Protein AF-A0A415G644-F1 (afdb_monomer)

Foldseek 3Di:
DPPDPDDPVVVVVVVVVVLVPDPDVVVNVVVVLLVVLLVLCPDPVSVVVDDPVSVVVNVVVVVLVPDDPVVVVVVVVVVCVVVVVVVVVVVVVPPPDDDD

Organism: NCBI:txid39488

Secondary structure (DSSP, 8-state):
-------HHHHHHHHHHHHHH---HHHHHHHHHHHHHHHHHTSTTGGGG--HHHHHHHHHHHHHHH--HHHHHHHHHHHHHHHHHHHHHHHHTTS-----

Radius of gyration: 19.4 Å; Cα contacts (8 Å, |Δi|>4): 21; chains: 1; bounding box: 65×29×33 Å

Sequence (100 aa):
MEECKLTKRPCRAAIKESVDKCKNPIILRKMYQIVELLRKMVDDVEYKELSEADYQRASTICDILRLEDNEVRGVKYWVSGCIIPRREQKGKKKRGRRVK

Structure (mmCIF, N/CA/C/O backbone):
data_AF-A0A415G644-F1
#
_entry.id   AF-A0A415G644-F1
#
loop_
_atom_site.group_PDB
_atom_site.id
_atom_site.type_symbol
_atom_site.label_atom_id
_atom_site.label_alt_id
_atom_site.label_comp_id
_atom_site.label_asym_id
_atom_site.label_entity_id
_atom_site.label_seq_id
_atom_site.pdbx_PDB_ins_code
_atom_site.Cartn_x
_atom_site.Cartn_y
_atom_site.Cartn_z
_atom_site.occupancy
_atom_site.B_iso_or_equiv
_atom_site.auth_seq_id
_atom_site.auth_comp_id
_atom_site.auth_asym_id
_atom_site.auth_atom_id
_atom_site.pdbx_PDB_model_num
ATOM 1 N N . MET A 1 1 ? -1.835 7.914 -15.272 1.00 45.22 1 MET A N 1
ATOM 2 C CA . MET A 1 1 ? -2.334 6.521 -15.181 1.00 45.22 1 MET A CA 1
ATOM 3 C C . MET A 1 1 ? -3.777 6.495 -15.656 1.00 45.22 1 MET A C 1
ATOM 5 O O . MET A 1 1 ? -4.515 7.392 -15.276 1.00 45.22 1 MET A O 1
ATOM 9 N N . GLU A 1 2 ? -4.181 5.528 -16.485 1.00 45.84 2 GLU A N 1
ATOM 10 C CA . GLU A 1 2 ? -5.610 5.340 -16.781 1.00 45.84 2 GLU A CA 1
ATOM 11 C C . GLU A 1 2 ? -6.356 4.964 -15.494 1.00 45.84 2 GLU A C 1
ATOM 13 O O . GLU A 1 2 ? -5.895 4.111 -14.731 1.00 45.84 2 GLU A O 1
ATOM 18 N N . GLU A 1 3 ? -7.496 5.605 -15.234 1.00 50.00 3 GLU A N 1
ATOM 19 C CA . GLU A 1 3 ? -8.333 5.264 -14.086 1.00 50.00 3 GLU A CA 1
ATOM 20 C C . GLU A 1 3 ? -8.825 3.820 -14.204 1.00 50.00 3 GLU A C 1
ATOM 22 O O . GLU A 1 3 ? -9.379 3.398 -15.222 1.00 50.00 3 GLU A O 1
ATOM 27 N N . CYS A 1 4 ? -8.633 3.048 -13.137 1.00 62.28 4 CYS A N 1
ATOM 28 C CA . CYS A 1 4 ? -9.123 1.682 -13.064 1.00 62.28 4 CYS A CA 1
ATOM 29 C C . CYS A 1 4 ? -10.660 1.685 -13.089 1.00 62.28 4 CYS A C 1
ATOM 31 O O . CYS A 1 4 ? -11.309 1.987 -12.091 1.00 62.28 4 CYS A O 1
ATOM 33 N N . LYS A 1 5 ? -11.249 1.311 -14.230 1.00 66.19 5 LYS A N 1
ATOM 34 C CA . LYS A 1 5 ? -12.711 1.243 -14.436 1.00 66.19 5 LYS A CA 1
ATOM 35 C C . LYS A 1 5 ? -13.367 -0.000 -13.819 1.00 66.19 5 LYS A C 1
ATOM 37 O O . LYS A 1 5 ? -14.552 -0.254 -14.028 1.00 66.19 5 LYS A O 1
ATOM 42 N N . LEU A 1 6 ? -12.601 -0.829 -13.111 1.00 69.38 6 LEU A N 1
ATOM 43 C CA . LEU A 1 6 ? -13.088 -2.083 -12.551 1.00 69.38 6 LEU A CA 1
ATOM 44 C C . LEU A 1 6 ? -13.941 -1.821 -11.301 1.00 69.38 6 LEU A C 1
ATOM 46 O O . LEU A 1 6 ? -13.550 -1.106 -10.381 1.00 69.38 6 LEU A O 1
ATOM 50 N N . THR A 1 7 ? -15.113 -2.455 -11.237 1.00 74.44 7 THR A N 1
ATOM 51 C CA . THR A 1 7 ? -15.931 -2.468 -10.016 1.00 74.44 7 THR A CA 1
ATOM 52 C C . THR A 1 7 ? -15.304 -3.388 -8.953 1.00 74.44 7 THR A C 1
ATOM 54 O O . THR A 1 7 ? -14.367 -4.145 -9.223 1.00 74.44 7 THR A O 1
ATOM 57 N N . LYS A 1 8 ? -15.825 -3.368 -7.715 1.00 72.94 8 LYS A N 1
ATOM 58 C CA . LYS A 1 8 ? -15.237 -4.103 -6.570 1.00 72.94 8 LYS A CA 1
ATOM 59 C C . LYS A 1 8 ? -14.950 -5.591 -6.854 1.00 72.94 8 LYS A C 1
ATOM 61 O O . LYS A 1 8 ? -13.937 -6.107 -6.388 1.00 72.94 8 LYS A O 1
ATOM 66 N N . ARG A 1 9 ? -15.828 -6.297 -7.582 1.00 73.19 9 ARG A N 1
ATOM 67 C CA . ARG A 1 9 ? -15.681 -7.741 -7.877 1.00 73.19 9 ARG A CA 1
ATOM 68 C C . ARG A 1 9 ? -14.588 -8.029 -8.928 1.00 73.19 9 ARG A C 1
ATOM 70 O O . ARG A 1 9 ? -13.688 -8.801 -8.604 1.00 73.19 9 ARG A O 1
ATOM 77 N N . PRO A 1 10 ? -14.599 -7.404 -10.120 1.00 79.12 10 PRO A N 1
ATOM 78 C CA . PRO A 1 10 ? -13.511 -7.512 -11.092 1.00 79.12 10 PRO A CA 1
ATOM 79 C C . PRO A 1 10 ? -12.134 -7.119 -10.538 1.00 79.12 10 PRO A C 1
ATOM 81 O O . PRO A 1 10 ? -11.160 -7.816 -10.807 1.00 79.12 10 PRO A O 1
ATOM 84 N N . CYS A 1 11 ? -12.051 -6.086 -9.687 1.00 82.44 11 CYS A N 1
ATOM 85 C CA . CYS A 1 11 ? -10.798 -5.727 -9.009 1.00 82.44 11 CYS A CA 1
ATOM 86 C C . CYS A 1 11 ? -10.228 -6.886 -8.185 1.00 82.44 11 CYS A C 1
ATOM 88 O O . CYS A 1 11 ? -9.044 -7.192 -8.281 1.00 82.44 11 CYS A O 1
ATOM 90 N N . ARG A 1 12 ? -11.065 -7.563 -7.386 1.00 82.12 12 ARG A N 1
ATOM 91 C CA . ARG A 1 12 ? -10.621 -8.698 -6.558 1.00 82.12 12 ARG A CA 1
ATOM 92 C C . ARG A 1 12 ? -10.095 -9.855 -7.406 1.00 82.12 12 ARG A C 1
ATOM 94 O O . ARG A 1 12 ? -9.104 -10.470 -7.024 1.00 82.12 12 ARG A O 1
ATOM 101 N N . ALA A 1 13 ? -10.737 -10.135 -8.541 1.00 86.06 13 ALA A N 1
ATOM 102 C CA . ALA A 1 13 ? -10.296 -11.181 -9.460 1.00 86.06 13 ALA A CA 1
ATOM 103 C C . ALA A 1 13 ? -8.935 -10.846 -10.093 1.00 86.06 13 ALA A C 1
ATOM 105 O O . ALA A 1 13 ? -8.026 -11.669 -10.034 1.00 86.06 13 ALA A O 1
ATOM 106 N N . ALA A 1 14 ? -8.771 -9.620 -10.602 1.00 86.56 14 ALA A N 1
ATOM 107 C CA . ALA A 1 14 ? -7.512 -9.163 -11.192 1.00 86.56 14 ALA A CA 1
ATOM 108 C C . ALA A 1 14 ? -6.358 -9.167 -10.173 1.00 86.56 14 ALA A C 1
ATOM 110 O O . ALA A 1 14 ? -5.267 -9.648 -10.471 1.00 86.56 14 ALA A O 1
ATOM 111 N N . ILE A 1 15 ? -6.611 -8.708 -8.941 1.00 86.38 15 ILE A N 1
ATOM 112 C CA . ILE A 1 15 ? -5.620 -8.749 -7.855 1.00 86.38 15 ILE A CA 1
ATOM 113 C C . ILE A 1 15 ? -5.202 -10.192 -7.566 1.00 86.38 15 ILE A C 1
ATOM 115 O O . ILE A 1 15 ? -4.007 -10.467 -7.475 1.00 86.38 15 ILE A O 1
ATOM 119 N N . LYS A 1 16 ? -6.166 -11.116 -7.443 1.00 87.81 16 LYS A N 1
ATOM 120 C CA . LYS A 1 16 ? -5.873 -12.531 -7.186 1.00 87.81 16 LYS A CA 1
ATOM 121 C C . LYS A 1 16 ? -4.983 -13.116 -8.281 1.00 87.81 16 LYS A C 1
ATOM 123 O O . LYS A 1 16 ? -3.961 -13.715 -7.973 1.00 87.81 16 LYS A O 1
ATOM 128 N N . GLU A 1 17 ? -5.320 -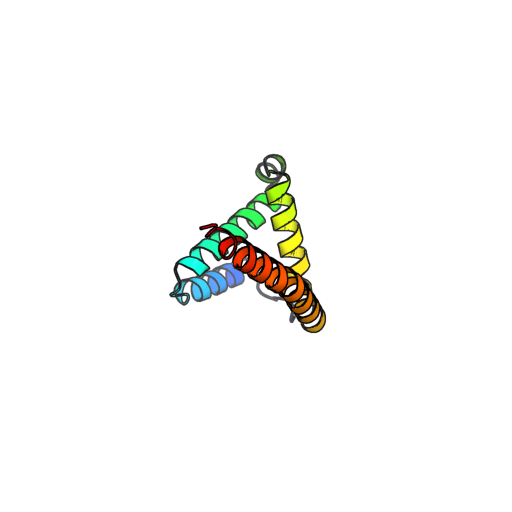12.870 -9.543 1.00 90.31 17 GLU A N 1
ATOM 129 C CA . GLU A 1 17 ? -4.527 -13.338 -10.679 1.00 90.31 17 GLU A CA 1
ATOM 130 C C . GLU A 1 17 ? -3.092 -12.782 -10.663 1.00 90.31 17 GLU A C 1
ATOM 132 O O . GLU A 1 17 ? -2.131 -13.523 -10.881 1.00 90.31 17 GLU A O 1
ATOM 137 N N . SER A 1 18 ? -2.916 -11.486 -10.381 1.00 87.12 18 SER A N 1
ATOM 138 C CA . SER A 1 18 ? -1.584 -10.876 -10.268 1.00 87.12 18 SER A CA 1
ATOM 139 C C . SER A 1 18 ? -0.765 -11.458 -9.113 1.00 87.12 18 SER A C 1
ATOM 141 O O . SER A 1 18 ? 0.440 -11.671 -9.264 1.00 87.12 18 SER A O 1
ATOM 143 N N . VAL A 1 19 ? -1.406 -11.726 -7.973 1.00 86.69 19 VAL A N 1
ATOM 144 C CA . VAL A 1 19 ? -0.767 -12.328 -6.795 1.00 86.69 19 VAL A CA 1
ATOM 145 C C . VAL A 1 19 ? -0.345 -13.767 -7.083 1.00 86.69 19 VAL A C 1
ATOM 147 O O . VAL A 1 19 ? 0.811 -14.103 -6.836 1.00 86.69 19 VAL A O 1
ATOM 150 N N . ASP A 1 20 ? -1.219 -14.580 -7.681 1.00 88.50 20 ASP A N 1
ATOM 151 C CA . ASP A 1 20 ? -0.933 -15.980 -8.027 1.00 88.50 20 ASP A CA 1
ATOM 152 C C . ASP A 1 20 ? 0.244 -16.098 -9.018 1.00 88.50 20 ASP A C 1
ATOM 154 O O . ASP A 1 20 ? 1.025 -17.051 -8.976 1.00 88.50 20 ASP A O 1
ATOM 158 N N . LYS A 1 21 ? 0.429 -15.097 -9.889 1.00 91.06 21 LYS A N 1
ATOM 159 C CA . LYS A 1 21 ? 1.565 -15.015 -10.824 1.00 91.06 21 LYS A CA 1
ATOM 160 C C . LYS A 1 21 ? 2.871 -14.536 -10.172 1.00 91.06 21 LYS A C 1
ATOM 162 O O . LYS A 1 21 ? 3.946 -14.723 -10.752 1.00 91.06 21 LYS A O 1
ATOM 167 N N . CYS A 1 22 ? 2.827 -13.914 -8.993 1.00 88.19 22 CYS A N 1
ATOM 168 C CA . CYS A 1 22 ? 4.012 -13.374 -8.333 1.00 88.19 22 CYS A CA 1
ATOM 169 C C . CYS A 1 22 ? 4.800 -14.481 -7.615 1.00 88.19 22 CYS A C 1
ATOM 171 O O . CYS A 1 22 ? 4.435 -14.940 -6.541 1.00 88.19 22 CYS A O 1
ATOM 173 N N . LYS A 1 23 ? 5.947 -14.881 -8.175 1.00 91.00 23 LYS A N 1
ATOM 174 C CA . LYS A 1 23 ? 6.793 -15.946 -7.595 1.00 91.00 23 LYS A CA 1
ATOM 175 C C . LYS A 1 23 ? 7.754 -15.472 -6.499 1.00 91.00 23 LYS A C 1
ATOM 177 O O . LYS A 1 23 ? 8.482 -16.284 -5.937 1.00 91.00 23 LYS A O 1
ATOM 182 N N . ASN A 1 24 ? 7.819 -14.168 -6.217 1.00 93.25 24 ASN A N 1
ATOM 183 C CA . ASN A 1 24 ? 8.782 -13.617 -5.265 1.00 93.25 24 ASN A CA 1
ATOM 184 C C . ASN A 1 24 ? 8.147 -13.459 -3.868 1.00 93.25 24 ASN A C 1
ATOM 186 O O . ASN A 1 24 ? 7.361 -12.529 -3.662 1.00 93.25 24 ASN A O 1
ATOM 190 N N . PRO A 1 25 ? 8.523 -14.292 -2.878 1.00 89.19 25 PRO A N 1
ATOM 191 C CA . PRO A 1 25 ? 7.891 -14.282 -1.558 1.00 89.19 25 PRO A CA 1
ATOM 192 C C . PRO A 1 25 ? 8.151 -12.989 -0.770 1.00 89.19 25 PRO A C 1
ATOM 194 O O . PRO A 1 25 ? 7.320 -12.572 0.036 1.00 89.19 25 PRO A O 1
ATOM 197 N N . ILE A 1 26 ? 9.283 -12.316 -1.009 1.00 92.12 26 ILE A N 1
ATOM 198 C CA . ILE A 1 26 ? 9.606 -11.043 -0.349 1.00 92.12 26 ILE A CA 1
ATOM 199 C C . ILE A 1 26 ? 8.658 -9.951 -0.845 1.00 92.12 26 ILE A C 1
ATOM 201 O O . ILE A 1 26 ? 8.124 -9.184 -0.041 1.00 92.12 26 ILE A O 1
ATOM 205 N N . ILE A 1 27 ? 8.433 -9.899 -2.160 1.00 89.00 27 ILE A N 1
ATOM 206 C CA . ILE A 1 27 ? 7.516 -8.936 -2.777 1.00 89.00 27 ILE A CA 1
ATOM 207 C C . ILE A 1 27 ? 6.086 -9.210 -2.312 1.00 89.00 27 ILE A C 1
ATOM 209 O O . ILE A 1 27 ? 5.422 -8.279 -1.865 1.00 89.00 27 ILE A O 1
ATOM 213 N N . LEU A 1 28 ? 5.648 -10.472 -2.308 1.00 89.50 28 LEU A N 1
ATOM 214 C CA . LEU A 1 28 ? 4.325 -10.862 -1.810 1.00 89.50 28 LEU A CA 1
ATOM 215 C C . LEU A 1 28 ? 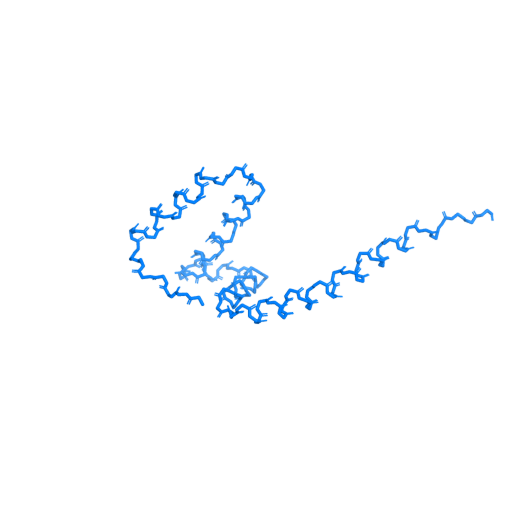4.084 -10.407 -0.368 1.00 89.50 28 LEU A C 1
ATOM 217 O O . LEU A 1 28 ? 3.060 -9.796 -0.069 1.00 89.50 28 LEU A O 1
ATOM 221 N N . ARG A 1 29 ? 5.054 -10.629 0.527 1.00 91.94 29 ARG A N 1
ATOM 222 C CA . ARG A 1 29 ? 4.949 -10.177 1.919 1.00 91.94 29 ARG A CA 1
ATOM 223 C C . ARG A 1 29 ? 4.824 -8.657 2.015 1.00 91.94 29 ARG A C 1
ATOM 225 O O . ARG A 1 29 ? 4.061 -8.160 2.837 1.00 91.94 29 ARG A O 1
ATOM 232 N N . LYS A 1 30 ? 5.565 -7.913 1.191 1.00 90.88 30 LYS A N 1
ATOM 233 C CA . LYS A 1 30 ? 5.486 -6.446 1.156 1.00 90.88 30 LYS A CA 1
ATOM 234 C C . LYS A 1 30 ? 4.148 -5.957 0.614 1.00 90.88 30 LYS A C 1
ATOM 236 O O . LYS A 1 30 ? 3.574 -5.048 1.202 1.00 90.88 30 LYS A O 1
ATOM 241 N N . MET A 1 31 ? 3.635 -6.586 -0.440 1.00 89.50 31 MET A N 1
ATOM 242 C CA . MET A 1 31 ? 2.303 -6.303 -0.972 1.00 89.50 31 MET A CA 1
ATOM 243 C C . MET A 1 31 ? 1.230 -6.536 0.092 1.00 89.50 31 MET A C 1
ATOM 245 O O . MET A 1 31 ? 0.411 -5.653 0.317 1.00 89.50 31 MET A O 1
ATOM 249 N N . TYR A 1 32 ? 1.285 -7.665 0.805 1.00 90.62 32 TYR A N 1
ATOM 250 C CA . TYR A 1 32 ? 0.354 -7.954 1.896 1.00 90.62 32 TYR A CA 1
ATOM 251 C C . TYR A 1 32 ? 0.398 -6.877 2.990 1.00 90.62 32 TYR A C 1
ATOM 253 O O . TYR A 1 32 ? -0.645 -6.352 3.363 1.00 90.62 32 TYR A O 1
ATOM 261 N N . GLN A 1 33 ? 1.596 -6.481 3.439 1.00 91.44 33 GLN A N 1
ATOM 262 C CA . GLN A 1 33 ? 1.761 -5.415 4.437 1.00 91.44 33 GLN A CA 1
ATOM 263 C C . GLN A 1 33 ? 1.137 -4.086 3.987 1.00 91.44 33 GLN A C 1
ATOM 265 O O . GLN A 1 33 ? 0.484 -3.417 4.781 1.00 91.44 33 GLN A O 1
ATOM 270 N N . ILE A 1 34 ? 1.331 -3.708 2.720 1.00 91.38 34 ILE A N 1
ATOM 271 C CA . ILE A 1 34 ? 0.759 -2.479 2.156 1.00 91.38 34 ILE A CA 1
ATOM 272 C C . ILE A 1 34 ? -0.768 -2.578 2.102 1.00 91.38 34 ILE A C 1
ATOM 274 O O . ILE A 1 34 ? -1.453 -1.662 2.544 1.00 91.38 34 ILE A O 1
ATOM 278 N N . VAL A 1 35 ? -1.308 -3.689 1.596 1.00 90.31 35 VAL A N 1
ATOM 279 C CA . VAL A 1 35 ? -2.759 -3.890 1.479 1.00 90.31 35 VAL A CA 1
ATOM 280 C C . VAL A 1 35 ? -3.430 -3.901 2.850 1.00 90.31 35 VAL A C 1
ATOM 282 O O . VAL A 1 35 ? -4.470 -3.272 3.018 1.00 90.31 35 VAL A O 1
ATOM 285 N N . GLU A 1 36 ? -2.841 -4.575 3.838 1.00 92.81 36 GLU A N 1
ATOM 286 C CA . GLU A 1 36 ? -3.373 -4.605 5.201 1.00 92.81 36 GLU A CA 1
ATOM 287 C C . GLU A 1 36 ? -3.400 -3.202 5.817 1.00 92.81 36 GLU A C 1
ATOM 289 O O . GLU A 1 36 ? -4.397 -2.813 6.424 1.00 92.81 36 GLU A O 1
ATOM 294 N N . LEU A 1 37 ? -2.336 -2.426 5.610 1.00 93.62 37 LEU A N 1
ATOM 295 C CA . LEU A 1 37 ? -2.239 -1.057 6.096 1.00 93.62 37 LEU A CA 1
ATOM 296 C C . LEU A 1 37 ? -3.295 -0.141 5.454 1.00 93.62 37 LEU A C 1
ATOM 298 O O . LEU A 1 37 ? -3.984 0.595 6.156 1.00 93.62 37 LEU A O 1
ATOM 302 N N . LEU A 1 38 ? -3.467 -0.220 4.131 1.00 90.88 38 LEU A N 1
ATOM 303 C CA . LEU A 1 38 ? -4.486 0.554 3.416 1.00 90.88 38 LEU A CA 1
ATOM 304 C C . LEU A 1 38 ? -5.911 0.132 3.798 1.00 90.88 38 LEU A C 1
ATOM 306 O O . LEU A 1 38 ? -6.792 0.982 3.877 1.00 90.88 38 LEU A O 1
ATOM 310 N N . ARG A 1 39 ? -6.144 -1.160 4.075 1.00 92.38 39 ARG A N 1
ATOM 311 C CA . ARG A 1 39 ? -7.434 -1.664 4.574 1.00 92.38 39 ARG A CA 1
ATOM 312 C C . ARG A 1 39 ? -7.773 -1.056 5.935 1.00 92.38 39 ARG A C 1
ATOM 314 O O . ARG A 1 39 ? -8.894 -0.599 6.109 1.00 92.38 39 ARG A O 1
ATOM 321 N N . LYS A 1 40 ? -6.812 -1.024 6.865 1.00 92.25 40 LYS A N 1
ATOM 322 C CA . LYS A 1 40 ? -7.000 -0.415 8.193 1.00 92.25 40 LYS A CA 1
ATOM 323 C C . LYS A 1 40 ? -7.303 1.079 8.105 1.00 92.25 40 LYS A C 1
ATOM 325 O O . LYS A 1 40 ? -8.066 1.581 8.913 1.00 92.25 40 LYS A O 1
ATOM 330 N N . MET A 1 41 ? -6.761 1.785 7.107 1.00 87.44 41 MET A N 1
ATOM 331 C CA . MET A 1 41 ? -7.065 3.209 6.918 1.00 87.44 41 MET A CA 1
ATOM 332 C C . MET A 1 41 ? -8.514 3.509 6.527 1.00 87.44 41 MET A C 1
ATOM 334 O O . MET A 1 41 ? -8.969 4.629 6.730 1.00 87.44 41 MET A O 1
ATOM 338 N N . VAL A 1 42 ? -9.214 2.550 5.921 1.00 86.19 42 VAL A N 1
ATOM 339 C CA . VAL A 1 42 ? -10.605 2.722 5.469 1.00 86.19 42 VAL A CA 1
ATOM 340 C C . VAL A 1 42 ? -11.610 2.028 6.389 1.00 86.19 42 VAL A C 1
ATOM 342 O O . VAL A 1 42 ? -12.788 1.945 6.049 1.00 86.19 42 VAL A O 1
ATOM 345 N N . ASP A 1 43 ? -11.142 1.504 7.521 1.00 92.00 43 ASP A N 1
ATOM 346 C CA . ASP A 1 43 ? -11.960 0.919 8.576 1.00 92.00 43 ASP A CA 1
ATOM 347 C C . ASP A 1 43 ? -12.044 1.904 9.749 1.00 92.00 43 ASP A C 1
ATOM 349 O O . ASP A 1 43 ? -11.026 2.279 10.325 1.00 92.00 43 ASP A O 1
ATOM 353 N N . ASP A 1 44 ? -13.253 2.339 10.107 1.00 86.81 44 ASP A N 1
ATOM 354 C CA . ASP A 1 44 ? -13.467 3.415 11.088 1.00 86.81 44 ASP A CA 1
ATOM 355 C C . ASP A 1 44 ? -12.976 3.078 12.508 1.00 86.81 44 ASP A C 1
ATOM 357 O O . ASP A 1 44 ? -12.763 3.983 13.326 1.00 86.81 44 ASP A O 1
ATOM 361 N N . VAL A 1 45 ? -12.835 1.788 12.824 1.00 90.75 45 VAL A N 1
ATOM 362 C CA . VAL A 1 45 ? -12.374 1.308 14.129 1.00 90.75 45 VAL A CA 1
ATOM 363 C C . VAL A 1 45 ? -10.860 1.173 14.107 1.00 90.75 45 VAL A C 1
ATOM 365 O O . VAL A 1 45 ? -10.175 1.823 14.896 1.00 90.75 45 VAL A O 1
ATOM 368 N N . GLU A 1 46 ? -10.324 0.401 13.162 1.00 89.38 46 GLU A N 1
ATOM 369 C CA . GLU A 1 46 ? -8.883 0.149 13.085 1.00 89.38 46 GLU A CA 1
ATOM 370 C C . GLU A 1 46 ? -8.083 1.400 12.711 1.00 89.38 46 GLU A C 1
ATOM 372 O O . GLU A 1 46 ? -6.919 1.519 13.095 1.00 89.38 46 GLU A O 1
ATOM 377 N N . TYR A 1 47 ? -8.697 2.361 12.014 1.00 86.94 47 TYR A N 1
ATOM 378 C CA . TYR A 1 47 ? -8.066 3.640 11.708 1.00 86.94 47 TYR A CA 1
ATOM 379 C C . TYR A 1 47 ? -7.650 4.393 12.975 1.00 86.94 47 TYR A C 1
ATOM 381 O O . TYR A 1 47 ? -6.560 4.958 13.030 1.00 86.94 47 TYR A O 1
ATOM 389 N N . LYS A 1 48 ? -8.487 4.366 14.021 1.00 87.44 48 LYS A N 1
ATOM 390 C CA . LYS A 1 48 ? -8.209 5.050 15.296 1.00 87.44 48 LYS A CA 1
ATOM 391 C C . LYS A 1 48 ? -7.097 4.377 16.098 1.00 87.44 48 LYS A C 1
ATOM 393 O O . LYS A 1 48 ? -6.522 5.002 16.983 1.00 87.44 48 LYS A O 1
ATOM 398 N N . GLU A 1 49 ? -6.808 3.116 15.794 1.00 91.88 49 GLU A N 1
ATOM 399 C CA . GLU A 1 49 ? -5.779 2.308 16.449 1.00 91.88 49 GLU A CA 1
ATOM 400 C C . GLU A 1 49 ? -4.441 2.323 15.690 1.00 91.88 49 GLU A C 1
ATOM 402 O O . GLU A 1 49 ? -3.453 1.747 16.155 1.00 91.88 49 GLU A O 1
ATOM 407 N N . LEU A 1 50 ? -4.374 2.977 14.523 1.00 89.56 50 LEU A N 1
ATOM 408 C CA . LEU A 1 50 ? -3.135 3.099 13.763 1.00 89.56 50 LEU A CA 1
ATOM 409 C C . LEU A 1 50 ? -2.104 3.925 14.528 1.00 89.56 50 LEU A C 1
ATOM 411 O O . LEU A 1 50 ? -2.369 5.021 15.019 1.00 89.56 50 LEU A O 1
ATOM 415 N N . SER A 1 51 ? -0.872 3.418 14.556 1.00 92.31 51 SER A N 1
ATOM 416 C CA . SER A 1 51 ? 0.258 4.223 15.002 1.00 92.31 51 SER A CA 1
ATOM 417 C C . SER A 1 51 ? 0.490 5.386 14.033 1.00 92.31 51 SER A C 1
ATOM 419 O O . SER A 1 51 ? 0.320 5.231 12.823 1.00 92.31 51 SER A O 1
ATOM 421 N N . GLU A 1 52 ? 0.973 6.520 14.541 1.00 92.00 52 GLU A N 1
ATOM 422 C CA . GLU A 1 52 ? 1.348 7.679 13.713 1.00 92.00 52 GLU A CA 1
ATOM 423 C C . GLU A 1 52 ? 2.312 7.288 12.577 1.00 92.00 52 GLU A C 1
ATOM 425 O O . GLU A 1 52 ? 2.189 7.720 11.433 1.00 92.00 52 GLU A O 1
ATOM 430 N N . ALA A 1 53 ? 3.263 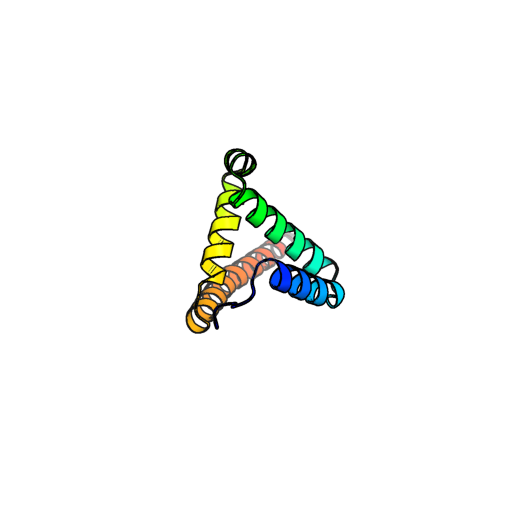6.396 12.872 1.00 92.06 53 ALA A N 1
ATOM 431 C CA . ALA A 1 53 ? 4.220 5.912 11.885 1.00 92.06 53 ALA A CA 1
ATOM 432 C C . ALA A 1 53 ? 3.550 5.114 10.756 1.00 92.06 53 ALA A C 1
ATOM 434 O O . ALA A 1 53 ? 3.980 5.196 9.604 1.00 92.06 53 ALA A O 1
ATOM 435 N N . ASP A 1 54 ? 2.530 4.323 11.078 1.00 91.88 54 ASP A N 1
ATOM 436 C CA . ASP A 1 54 ? 1.795 3.531 10.098 1.00 91.88 54 ASP A CA 1
ATOM 437 C C . ASP A 1 54 ? 0.808 4.390 9.309 1.00 91.88 54 ASP A C 1
ATOM 439 O O . ASP A 1 54 ? 0.750 4.251 8.087 1.00 91.88 54 ASP A O 1
ATOM 443 N N . TYR A 1 55 ? 0.141 5.348 9.957 1.00 90.75 55 TYR A N 1
ATOM 444 C CA . TYR A 1 55 ? -0.648 6.376 9.281 1.00 90.75 55 TYR A CA 1
ATOM 445 C C . TYR A 1 55 ? 0.195 7.127 8.242 1.00 90.75 55 TYR A C 1
ATOM 447 O O . TYR A 1 55 ? -0.152 7.166 7.060 1.00 90.75 55 TYR A O 1
ATOM 455 N N . GLN A 1 56 ? 1.370 7.623 8.636 1.00 91.50 56 GLN A N 1
ATOM 456 C CA . GLN A 1 56 ? 2.237 8.370 7.729 1.00 91.50 56 GLN A CA 1
ATOM 457 C C . GLN A 1 56 ? 2.741 7.516 6.561 1.00 91.50 56 GLN A C 1
ATOM 459 O O . GLN A 1 56 ? 2.829 7.995 5.426 1.00 91.50 56 GLN A O 1
ATOM 464 N N . ARG A 1 57 ? 3.054 6.237 6.805 1.00 91.69 57 ARG A N 1
ATOM 465 C CA . ARG A 1 57 ? 3.410 5.291 5.734 1.00 91.69 57 ARG A CA 1
ATOM 466 C C . ARG A 1 57 ? 2.259 5.107 4.756 1.00 91.69 57 ARG A C 1
ATOM 468 O O . ARG A 1 57 ? 2.490 5.147 3.552 1.00 91.69 57 ARG A O 1
ATOM 475 N N . ALA A 1 58 ? 1.051 4.899 5.265 1.00 90.12 58 ALA A N 1
ATOM 476 C CA . ALA A 1 58 ? -0.136 4.670 4.457 1.00 90.12 58 ALA A CA 1
ATOM 477 C C . ALA A 1 58 ? -0.481 5.898 3.605 1.00 90.12 58 ALA A C 1
ATOM 479 O O . ALA A 1 58 ? -0.669 5.770 2.396 1.00 90.12 58 ALA A O 1
ATOM 480 N N . SER A 1 59 ? -0.457 7.082 4.221 1.00 89.69 59 SER A N 1
ATOM 481 C CA . SER A 1 59 ? -0.648 8.371 3.557 1.00 89.69 59 SER A CA 1
ATOM 482 C C . SER A 1 59 ? 0.373 8.577 2.431 1.00 89.69 59 SER A C 1
ATOM 484 O O . SER A 1 59 ? 0.002 8.761 1.274 1.00 89.69 59 S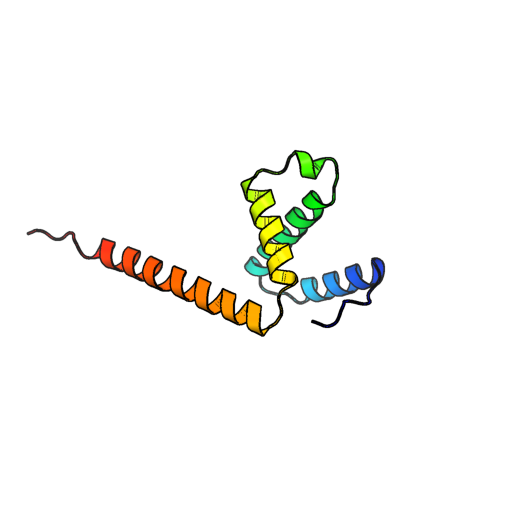ER A O 1
ATOM 486 N N . THR A 1 60 ? 1.663 8.365 2.723 1.00 90.75 60 THR A N 1
ATOM 487 C CA . THR A 1 60 ? 2.740 8.474 1.722 1.00 90.75 60 THR A CA 1
ATOM 488 C C . THR A 1 60 ? 2.541 7.509 0.546 1.00 90.75 60 THR A C 1
ATOM 490 O O . THR A 1 60 ? 2.814 7.860 -0.599 1.00 90.75 60 THR A O 1
ATOM 493 N N . ILE A 1 61 ? 2.079 6.278 0.800 1.00 90.69 61 ILE A N 1
ATOM 494 C CA . ILE A 1 61 ? 1.787 5.305 -0.264 1.00 90.69 61 ILE A CA 1
ATOM 495 C C . ILE A 1 61 ? 0.653 5.817 -1.159 1.00 90.69 61 ILE A C 1
ATOM 497 O O . ILE A 1 61 ? 0.787 5.763 -2.380 1.00 90.69 61 ILE A O 1
ATOM 501 N N . CYS A 1 62 ? -0.435 6.323 -0.574 1.00 88.56 62 CYS A N 1
ATOM 502 C CA . CYS A 1 62 ? -1.553 6.894 -1.325 1.00 88.56 62 CYS A CA 1
ATOM 503 C C . CYS A 1 62 ? -1.118 8.071 -2.202 1.00 88.56 62 CYS A C 1
ATOM 505 O O . CYS A 1 62 ? -1.515 8.131 -3.364 1.00 88.56 62 CYS A O 1
ATOM 507 N N . ASP A 1 63 ? -0.280 8.963 -1.672 1.00 89.69 63 ASP A N 1
ATOM 508 C CA . ASP A 1 63 ? 0.242 10.104 -2.423 1.00 89.69 63 ASP A CA 1
ATOM 509 C C . ASP A 1 63 ? 1.099 9.645 -3.604 1.00 89.69 63 ASP A C 1
ATOM 511 O O . ASP A 1 63 ? 0.871 10.073 -4.732 1.00 89.69 63 ASP A O 1
ATOM 515 N N . ILE A 1 64 ? 2.020 8.698 -3.384 1.00 88.75 64 ILE A N 1
ATOM 516 C CA . ILE A 1 64 ? 2.871 8.145 -4.450 1.00 88.75 64 ILE A CA 1
ATOM 517 C C . ILE A 1 64 ? 2.036 7.497 -5.561 1.00 88.75 64 ILE A C 1
ATOM 519 O O . ILE A 1 64 ? 2.376 7.630 -6.733 1.00 88.75 64 ILE A O 1
ATOM 523 N N . LEU A 1 65 ? 0.951 6.798 -5.215 1.00 86.56 65 LEU A N 1
ATOM 524 C CA . LEU A 1 65 ? 0.079 6.144 -6.197 1.00 86.56 65 LEU A CA 1
ATOM 525 C C . LEU A 1 65 ? -0.708 7.132 -7.073 1.00 86.56 65 LEU A C 1
ATOM 527 O O . LEU A 1 65 ? -1.236 6.722 -8.104 1.00 86.56 65 LEU A O 1
ATOM 531 N N . ARG A 1 66 ? -0.797 8.406 -6.678 1.00 86.38 66 ARG A N 1
ATOM 532 C CA . ARG A 1 66 ? -1.472 9.469 -7.440 1.00 86.38 66 ARG A CA 1
ATOM 533 C C . ARG A 1 66 ? -0.533 10.253 -8.352 1.00 86.38 66 ARG A C 1
ATOM 535 O O . ARG A 1 66 ? -1.021 11.026 -9.168 1.00 86.38 66 ARG A O 1
ATOM 542 N N . LEU A 1 67 ? 0.775 10.056 -8.213 1.00 89.62 67 LEU A N 1
ATOM 543 C CA . LEU A 1 67 ? 1.773 10.773 -8.994 1.00 89.62 67 LEU A CA 1
ATOM 544 C C . LEU A 1 67 ? 1.764 10.351 -10.467 1.00 89.62 67 LEU A C 1
ATOM 546 O O . LEU A 1 67 ? 1.570 9.181 -10.813 1.00 89.62 67 LEU A O 1
ATOM 550 N N . GLU A 1 68 ? 2.056 11.314 -11.331 1.00 89.62 68 GLU A N 1
ATOM 551 C CA . GLU A 1 68 ? 2.369 11.095 -12.736 1.00 89.62 68 GLU A CA 1
ATOM 552 C C . GLU A 1 68 ? 3.786 10.518 -12.922 1.00 89.62 68 GLU A C 1
ATOM 554 O O . GLU A 1 68 ? 4.660 10.607 -12.057 1.00 89.62 68 GLU A O 1
ATOM 559 N N . ASP A 1 69 ? 4.062 9.923 -14.086 1.00 88.62 69 ASP A N 1
ATOM 560 C CA . ASP A 1 69 ? 5.335 9.229 -14.344 1.00 88.62 69 ASP A CA 1
ATOM 561 C C . ASP A 1 69 ? 6.570 10.147 -14.247 1.00 88.62 69 ASP A C 1
ATOM 563 O O . ASP A 1 69 ? 7.669 9.708 -13.883 1.00 88.62 69 ASP A O 1
ATOM 567 N N . ASN A 1 70 ? 6.420 11.428 -14.592 1.00 89.31 70 ASN A N 1
ATOM 568 C CA . ASN A 1 70 ? 7.444 12.465 -14.423 1.00 89.31 70 ASN A CA 1
ATOM 569 C C . ASN A 1 70 ? 7.715 12.753 -12.934 1.00 89.31 70 ASN A C 1
ATOM 571 O O . ASN A 1 70 ? 8.878 12.837 -12.532 1.00 89.31 70 ASN A O 1
ATOM 575 N N . GLU A 1 71 ? 6.676 12.833 -12.110 1.00 90.44 71 GLU A N 1
ATOM 576 C CA . GLU A 1 71 ? 6.760 13.062 -10.669 1.00 90.44 71 GLU A CA 1
ATOM 577 C C . GLU A 1 71 ? 7.358 11.849 -9.950 1.00 90.44 71 GLU A C 1
ATOM 579 O O . GLU A 1 71 ? 8.302 11.993 -9.170 1.00 90.44 71 GLU A O 1
ATOM 584 N N . VAL A 1 72 ? 6.912 10.633 -10.290 1.00 88.88 72 VAL A N 1
ATOM 585 C CA . VAL A 1 72 ? 7.492 9.375 -9.788 1.00 88.88 72 VAL A CA 1
ATOM 586 C C . VAL A 1 72 ? 8.990 9.319 -10.090 1.00 88.88 72 VAL A C 1
ATOM 588 O O . VAL A 1 72 ? 9.801 8.924 -9.244 1.00 88.88 72 VAL A O 1
ATOM 591 N N . ARG A 1 73 ? 9.393 9.749 -11.290 1.00 88.31 73 ARG A N 1
ATOM 592 C CA . ARG A 1 73 ? 10.804 9.830 -11.678 1.00 88.31 73 ARG A CA 1
ATOM 593 C C . ARG A 1 73 ? 11.563 10.845 -10.827 1.00 88.31 73 ARG A C 1
ATOM 595 O O . ARG A 1 73 ? 12.662 10.527 -10.370 1.00 88.31 73 ARG A O 1
ATOM 602 N N . GLY A 1 74 ? 10.981 12.016 -10.574 1.00 88.25 74 GLY A N 1
ATOM 603 C CA . GLY A 1 74 ? 11.535 13.027 -9.670 1.00 88.25 74 GLY A CA 1
ATOM 604 C C . GLY A 1 74 ? 11.765 12.482 -8.259 1.00 88.25 74 GLY A C 1
ATOM 605 O O . GLY A 1 74 ? 12.882 12.551 -7.740 1.00 88.25 74 GLY A O 1
ATOM 606 N N . VAL A 1 75 ? 10.753 11.829 -7.681 1.00 87.62 75 VAL A N 1
ATOM 607 C CA . VAL A 1 75 ? 10.846 11.173 -6.367 1.00 87.62 75 VAL A CA 1
ATOM 608 C C . VAL A 1 75 ? 11.936 10.102 -6.368 1.00 87.62 75 VAL A C 1
ATOM 610 O O . VAL A 1 75 ? 12.762 10.060 -5.456 1.00 87.62 75 VAL A O 1
ATOM 613 N N . LYS A 1 76 ? 12.016 9.264 -7.410 1.00 87.94 76 LYS A N 1
ATOM 614 C CA . LYS A 1 76 ? 13.069 8.244 -7.540 1.00 87.94 76 LYS A CA 1
ATOM 615 C C . LYS A 1 76 ? 14.466 8.863 -7.532 1.00 87.94 76 LYS A C 1
ATOM 617 O O . LYS A 1 76 ? 15.350 8.328 -6.855 1.00 87.94 76 LYS A O 1
ATOM 622 N N . TYR A 1 77 ? 14.685 9.954 -8.267 1.00 88.00 77 TYR A N 1
ATOM 623 C CA . TYR A 1 77 ? 15.974 10.651 -8.281 1.00 88.00 77 TYR A CA 1
ATOM 624 C C . TYR A 1 77 ? 16.318 11.217 -6.904 1.00 88.00 77 TYR A C 1
ATOM 626 O O . TYR A 1 77 ? 17.422 10.978 -6.414 1.00 88.00 77 TYR A O 1
ATOM 634 N N . TRP A 1 78 ? 15.364 11.879 -6.250 1.00 86.88 78 TRP A N 1
ATOM 635 C CA . TRP A 1 78 ? 15.549 12.435 -4.911 1.00 86.88 78 TRP A CA 1
ATOM 636 C C . TRP A 1 78 ? 15.881 11.352 -3.874 1.00 86.88 78 TRP A C 1
ATOM 638 O O . TRP A 1 78 ? 16.908 11.428 -3.197 1.00 86.88 78 TRP A O 1
ATOM 648 N N . VAL A 1 79 ? 15.088 10.276 -3.820 1.00 86.31 79 VAL A N 1
ATOM 649 C CA . VAL A 1 79 ? 15.321 9.134 -2.920 1.00 86.31 79 VAL A CA 1
ATOM 650 C C . VAL A 1 79 ? 16.687 8.499 -3.184 1.00 86.31 79 VAL A C 1
ATOM 652 O O . VAL A 1 79 ? 17.430 8.208 -2.243 1.00 86.31 79 VAL A O 1
ATOM 655 N N . SER A 1 80 ? 17.053 8.305 -4.453 1.00 83.38 80 SER A N 1
ATOM 656 C CA . SER A 1 80 ? 18.365 7.757 -4.824 1.00 83.38 80 SER A CA 1
ATOM 657 C C . SER A 1 80 ? 19.499 8.668 -4.347 1.00 83.38 80 SER A C 1
ATOM 659 O O . SER A 1 80 ? 20.462 8.184 -3.748 1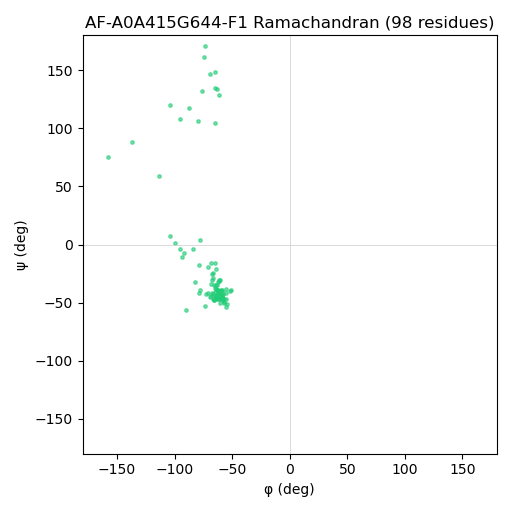.00 83.38 80 SER A O 1
ATOM 661 N N . GLY A 1 81 ? 19.334 9.983 -4.512 1.00 82.69 81 GLY A N 1
ATOM 662 C CA . GLY A 1 81 ? 20.234 11.013 -3.999 1.00 82.69 81 GLY A CA 1
ATOM 663 C C . GLY A 1 81 ? 20.372 11.014 -2.474 1.00 82.69 81 GLY A C 1
ATOM 664 O O . GLY A 1 81 ? 21.448 11.311 -1.971 1.00 82.69 81 GLY A O 1
ATOM 665 N N . CYS A 1 82 ? 19.346 10.611 -1.718 1.00 79.50 82 CYS A N 1
ATOM 666 C CA . CYS A 1 82 ? 19.435 10.452 -0.261 1.00 79.50 82 CYS A CA 1
ATOM 667 C C . CYS A 1 82 ? 20.058 9.111 0.175 1.00 79.50 82 CYS A C 1
ATOM 669 O O . CYS A 1 82 ? 20.708 9.028 1.222 1.00 79.50 82 CYS A O 1
ATOM 671 N N . ILE A 1 83 ? 19.854 8.036 -0.593 1.00 74.75 83 ILE A N 1
ATOM 672 C CA . ILE A 1 83 ? 20.331 6.686 -0.248 1.00 74.75 83 ILE A CA 1
ATOM 673 C C . ILE A 1 83 ? 21.824 6.514 -0.544 1.00 74.75 83 ILE A C 1
ATOM 675 O O . ILE A 1 83 ? 22.530 5.911 0.271 1.00 74.75 83 ILE A O 1
ATOM 679 N N . ILE A 1 84 ? 22.309 7.023 -1.681 1.00 67.62 84 ILE A N 1
ATOM 680 C CA . ILE A 1 84 ? 23.715 6.897 -2.107 1.00 67.62 84 ILE A CA 1
ATOM 681 C C . ILE A 1 84 ? 24.686 7.441 -1.034 1.00 67.62 84 ILE A C 1
ATOM 683 O O . ILE A 1 84 ? 25.502 6.655 -0.538 1.00 67.62 84 ILE A O 1
ATOM 687 N N . PRO A 1 85 ? 24.548 8.688 -0.536 1.00 64.19 85 PRO A N 1
ATOM 688 C CA . PRO A 1 85 ? 25.427 9.209 0.508 1.00 64.19 85 PRO A CA 1
ATOM 689 C C . PRO A 1 85 ? 25.311 8.435 1.827 1.00 64.19 85 PRO A C 1
ATOM 691 O O . PRO A 1 85 ? 26.314 8.219 2.508 1.00 64.19 85 PRO A O 1
ATOM 694 N N . ARG A 1 86 ? 24.116 7.945 2.198 1.00 61.06 86 ARG A N 1
ATOM 695 C CA . ARG A 1 86 ? 23.938 7.121 3.412 1.00 61.06 86 ARG A CA 1
ATOM 696 C C . ARG A 1 86 ? 24.690 5.787 3.332 1.00 61.06 86 ARG A C 1
ATOM 698 O O . ARG A 1 86 ? 25.178 5.304 4.357 1.00 61.06 86 ARG A O 1
ATOM 705 N N . ARG A 1 87 ? 24.789 5.174 2.147 1.00 59.88 87 ARG A N 1
ATOM 706 C CA . ARG A 1 87 ? 25.567 3.938 1.937 1.00 59.88 87 ARG 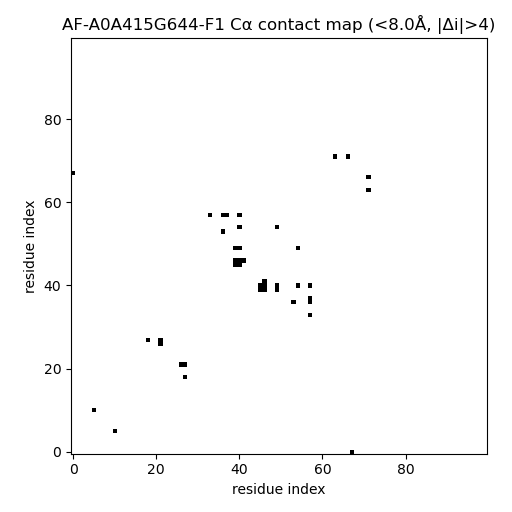A CA 1
ATOM 707 C C . ARG A 1 87 ? 27.070 4.210 1.983 1.00 59.88 87 ARG A C 1
ATOM 709 O O . ARG A 1 87 ? 27.792 3.471 2.652 1.00 59.88 87 ARG A O 1
ATOM 716 N N . GLU A 1 88 ? 27.527 5.297 1.368 1.00 59.72 88 GLU A N 1
ATOM 717 C CA . GLU A 1 88 ? 28.940 5.698 1.389 1.00 59.72 88 GLU A CA 1
ATOM 718 C C . GLU A 1 88 ? 29.432 6.081 2.791 1.00 59.72 88 GLU A C 1
ATOM 720 O O . GLU A 1 88 ? 30.516 5.663 3.203 1.00 59.72 88 GLU A O 1
ATOM 725 N N . GLN 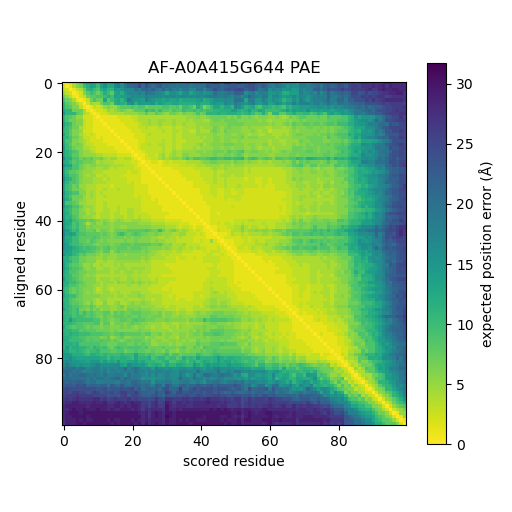A 1 89 ? 28.620 6.794 3.579 1.00 58.69 89 GLN A N 1
ATOM 726 C CA . GLN A 1 89 ? 28.951 7.127 4.969 1.00 58.69 89 GLN A CA 1
ATOM 727 C C . GLN A 1 89 ? 29.073 5.877 5.855 1.00 58.69 89 GLN A C 1
ATOM 729 O O . GLN A 1 89 ? 29.992 5.783 6.674 1.00 58.69 89 GLN A O 1
ATOM 734 N N . LYS A 1 90 ? 28.203 4.873 5.668 1.00 56.94 90 LYS A N 1
ATOM 735 C CA . LYS A 1 90 ? 28.319 3.580 6.367 1.00 56.94 90 LYS A CA 1
ATOM 736 C C . LYS A 1 90 ? 29.547 2.774 5.918 1.00 56.94 90 LYS A C 1
ATOM 738 O O . LYS A 1 90 ? 30.118 2.056 6.737 1.00 56.94 90 LYS A O 1
ATOM 743 N N . GLY A 1 91 ? 29.978 2.912 4.661 1.00 56.66 91 GLY A N 1
ATOM 744 C CA . GLY A 1 91 ? 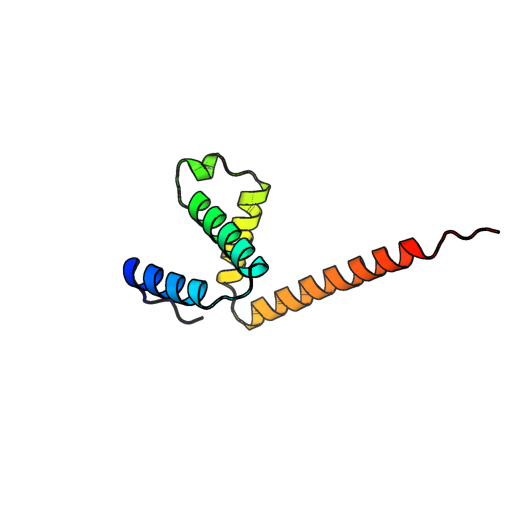31.205 2.300 4.138 1.00 56.66 91 GLY A CA 1
ATOM 745 C C . GLY A 1 91 ? 32.488 2.940 4.683 1.00 56.66 91 GLY A C 1
ATOM 746 O O . GLY A 1 91 ? 33.413 2.227 5.075 1.00 56.66 91 GLY A O 1
ATOM 747 N N . LYS A 1 92 ? 32.531 4.275 4.793 1.00 54.47 92 LYS A N 1
ATOM 748 C CA . LYS A 1 92 ? 33.684 5.013 5.346 1.00 54.47 92 LYS A CA 1
ATOM 749 C C . LYS A 1 92 ? 33.875 4.783 6.851 1.00 54.47 92 LYS A C 1
ATOM 751 O O . LYS A 1 92 ? 35.011 4.668 7.302 1.00 54.47 92 LYS A O 1
ATOM 756 N N . LYS A 1 93 ? 32.793 4.602 7.623 1.00 52.31 93 LYS A N 1
ATOM 757 C CA . LYS A 1 93 ? 32.867 4.340 9.078 1.00 52.31 93 LYS A CA 1
ATOM 758 C C . LYS A 1 93 ? 33.541 3.008 9.454 1.00 52.31 93 LYS A C 1
ATOM 760 O O . LYS A 1 93 ? 33.933 2.846 10.603 1.00 52.31 93 LYS A O 1
ATOM 765 N N . LYS A 1 94 ? 33.708 2.062 8.516 1.00 53.31 94 LYS A N 1
ATOM 766 C CA . LYS A 1 94 ? 34.367 0.763 8.768 1.00 53.31 94 LYS A CA 1
ATOM 767 C C . LYS A 1 94 ? 35.876 0.732 8.488 1.00 53.31 94 LYS A C 1
ATOM 769 O O . LYS A 1 94 ? 36.507 -0.268 8.810 1.00 53.31 94 LYS A O 1
ATOM 774 N N . ARG A 1 95 ? 36.474 1.781 7.905 1.00 52.03 95 ARG A N 1
ATOM 775 C CA . ARG A 1 95 ? 37.903 1.775 7.512 1.00 52.03 95 ARG A CA 1
ATOM 776 C C . ARG A 1 95 ? 38.857 2.485 8.484 1.00 52.03 95 ARG A C 1
ATOM 778 O O . ARG A 1 95 ? 40.055 2.489 8.240 1.00 52.03 95 ARG A O 1
ATOM 785 N N . GLY A 1 96 ? 38.364 3.027 9.597 1.00 52.91 96 GLY A N 1
ATOM 786 C CA . GLY A 1 96 ? 39.170 3.770 10.574 1.00 52.91 96 GLY A CA 1
ATOM 787 C C . GLY A 1 96 ? 39.302 3.080 11.933 1.00 52.91 96 GLY A C 1
ATOM 788 O O . GLY A 1 96 ? 38.872 3.644 12.931 1.00 52.91 96 GLY A O 1
ATOM 789 N N . ARG A 1 97 ? 39.845 1.857 11.998 1.00 53.94 97 ARG A N 1
ATOM 790 C CA . ARG A 1 97 ? 40.393 1.303 13.255 1.00 53.94 97 ARG A CA 1
ATOM 791 C C . ARG A 1 97 ? 41.403 0.183 12.983 1.00 53.94 97 ARG A C 1
ATOM 793 O O . ARG A 1 97 ? 41.128 -0.999 13.150 1.00 53.94 97 ARG A O 1
ATOM 800 N N . ARG A 1 98 ? 42.597 0.579 12.554 1.00 51.28 98 ARG A N 1
ATOM 801 C CA . ARG A 1 98 ? 43.845 -0.131 12.858 1.00 51.28 98 ARG A CA 1
ATOM 802 C C . ARG A 1 98 ? 44.861 0.945 13.216 1.00 51.28 98 ARG A C 1
ATOM 804 O O . ARG A 1 98 ? 45.516 1.496 12.343 1.00 51.28 98 ARG A O 1
ATOM 811 N N . VAL A 1 99 ? 44.882 1.296 14.496 1.00 48.41 99 VAL A N 1
ATOM 812 C CA . VAL A 1 99 ? 46.005 2.012 15.100 1.00 48.41 99 VAL A CA 1
AT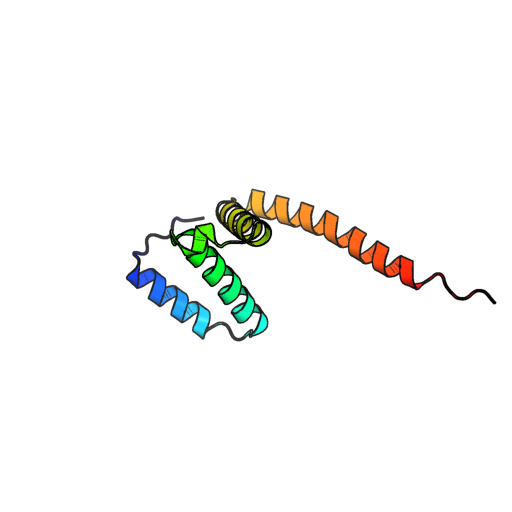OM 813 C C . VAL A 1 99 ? 46.962 0.910 15.544 1.00 48.41 99 VAL A C 1
ATOM 815 O O . VAL A 1 99 ? 46.544 0.013 16.279 1.00 48.41 99 VAL A O 1
ATOM 818 N N . LYS A 1 100 ? 48.160 0.902 14.959 1.00 47.78 100 LYS A N 1
ATOM 819 C CA . LYS A 1 100 ? 49.318 0.164 15.470 1.00 47.78 100 LYS A CA 1
ATOM 820 C C . LYS A 1 100 ? 49.961 1.003 16.562 1.00 47.78 100 LYS A C 1
ATOM 822 O O . LYS A 1 100 ? 49.937 2.242 16.390 1.00 47.78 100 LYS A O 1
#

pLDDT: mean 80.77, std 14.4, range [45.22, 93.62]

Nearest PDB structures (foldseek):
  6ybw-assembly1_y  TM=3.006E-01  e=6.600E+00  Homo sapiens

Mean predicted aligned error: 10.01 Å

Solvent-accessible surface area (backbone atoms only — not comparable to full-atom values): 6033 Å² total; per-residue (Å²): 125,85,79,80,84,61,53,80,67,60,45,53,53,53,51,50,53,56,53,76,69,53,84,49,68,69,58,52,53,51,50,49,53,51,51,53,48,52,52,32,65,76,30,87,64,53,39,77,70,50,50,70,72,55,49,53,50,43,53,52,50,57,56,60,74,69,49,46,77,69,52,50,48,51,52,51,52,53,53,48,64,58,48,54,56,56,52,52,54,60,55,58,71,73,73,81,82,81,84,128